Protein AF-F0WMN2-F1 (afdb_monomer_lite)

Secondary structure (DSSP, 8-state):
----TT--HHHHHHHHHHTT----HHHHHHHHHHHHHHHH--HHHHHHTHHHHHHHHHHTT-EEEEEEETTEEEEEEEE-HHHHTT-TTTTT-EEEEETHHHH-TT---EEE-

Structure (mmCIF, N/CA/C/O backbone):
data_AF-F0WMN2-F1
#
_entry.id   AF-F0WMN2-F1
#
loop_
_atom_site.group_PDB
_atom_site.id
_atom_site.type_symbol
_atom_site.label_atom_id
_atom_site.label_alt_id
_atom_site.label_comp_id
_atom_site.label_asym_id
_atom_site.label_entity_id
_atom_site.label_seq_id
_atom_site.pdbx_PDB_ins_code
_atom_site.Cartn_x
_atom_site.Cartn_y
_atom_site.Cartn_z
_atom_site.occupancy
_atom_site.B_iso_or_equiv
_atom_site.auth_seq_id
_atom_site.auth_comp_id
_atom_site.auth_asym_id
_atom_site.auth_atom_id
_atom_site.pdbx_PDB_model_num
ATOM 1 N N . MET A 1 1 ? 4.356 16.914 -15.572 1.00 37.31 1 MET A N 1
ATOM 2 C CA . MET A 1 1 ? 4.422 15.470 -15.896 1.00 37.31 1 MET A CA 1
ATOM 3 C C . MET A 1 1 ? 3.772 14.703 -14.762 1.00 37.31 1 MET A C 1
ATOM 5 O O . MET A 1 1 ? 4.223 14.827 -13.634 1.00 37.31 1 MET A O 1
ATOM 9 N N . THR A 1 2 ? 2.708 13.953 -15.025 1.00 40.06 2 THR A N 1
ATOM 10 C CA . THR A 1 2 ? 2.074 13.067 -14.039 1.00 40.06 2 THR A CA 1
ATOM 11 C C . THR A 1 2 ? 2.947 11.825 -13.838 1.00 40.06 2 THR A C 1
ATOM 13 O O . THR A 1 2 ? 2.788 10.816 -14.519 1.00 40.06 2 THR A O 1
ATOM 16 N N . PHE A 1 3 ? 3.914 11.899 -12.919 1.00 42.59 3 PHE A N 1
ATOM 17 C CA . PHE A 1 3 ? 4.680 10.734 -12.466 1.00 42.59 3 PHE A CA 1
ATOM 18 C C . PHE A 1 3 ? 3.797 9.911 -11.514 1.00 42.59 3 PHE A C 1
ATOM 20 O O . PHE A 1 3 ? 3.847 10.040 -10.296 1.00 42.59 3 PHE A O 1
ATOM 27 N N . GLY A 1 4 ? 2.894 9.116 -12.086 1.00 50.03 4 GLY A N 1
ATOM 28 C CA . GLY A 1 4 ? 2.060 8.185 -11.327 1.00 50.03 4 GLY A CA 1
ATOM 29 C C . GLY A 1 4 ? 2.776 6.855 -11.088 1.00 50.03 4 GLY A C 1
ATOM 30 O O . GLY A 1 4 ? 3.600 6.432 -11.900 1.00 50.03 4 GLY A O 1
ATOM 31 N N . ARG A 1 5 ? 2.390 6.122 -10.031 1.00 54.50 5 ARG A N 1
ATOM 32 C CA . ARG A 1 5 ? 2.862 4.747 -9.729 1.00 54.50 5 ARG A CA 1
ATOM 33 C C . ARG A 1 5 ? 2.762 3.760 -10.919 1.00 54.50 5 ARG A C 1
ATOM 35 O O . ARG A 1 5 ? 3.407 2.716 -10.891 1.00 54.50 5 ARG A O 1
ATOM 42 N N . LYS A 1 6 ? 2.007 4.112 -11.972 1.00 66.00 6 LYS A N 1
ATOM 43 C CA . LYS A 1 6 ? 1.745 3.332 -13.195 1.00 66.00 6 LYS A CA 1
ATOM 44 C C . LYS A 1 6 ? 2.764 3.505 -14.340 1.00 66.00 6 LYS A C 1
ATOM 46 O O . LYS A 1 6 ? 2.560 2.922 -15.399 1.00 66.00 6 LYS A O 1
ATOM 51 N N . VAL A 1 7 ? 3.839 4.287 -14.187 1.00 76.88 7 VAL A N 1
ATOM 52 C CA . VAL A 1 7 ? 4.843 4.440 -15.263 1.00 76.88 7 VAL A CA 1
ATOM 53 C C . VAL A 1 7 ? 5.699 3.173 -15.391 1.00 76.88 7 VAL A C 1
ATOM 55 O O . VAL A 1 7 ? 6.462 2.836 -14.482 1.00 76.88 7 VAL A O 1
ATOM 58 N N . ALA A 1 8 ? 5.587 2.486 -16.532 1.00 83.56 8 ALA A N 1
ATOM 59 C CA . ALA A 1 8 ? 6.391 1.310 -16.863 1.00 83.56 8 ALA A CA 1
ATOM 60 C C . ALA A 1 8 ? 7.674 1.690 -17.637 1.00 83.56 8 ALA A C 1
ATOM 62 O O . ALA A 1 8 ? 7.651 2.644 -18.422 1.00 83.56 8 ALA A O 1
ATOM 63 N N . PRO A 1 9 ? 8.779 0.926 -17.502 1.00 87.94 9 PRO A N 1
ATOM 64 C CA . PRO A 1 9 ? 10.034 1.199 -18.214 1.00 87.94 9 PRO A CA 1
ATOM 65 C C . PRO A 1 9 ? 9.878 1.312 -19.733 1.00 87.94 9 PRO A C 1
ATOM 67 O O . PRO A 1 9 ? 10.494 2.179 -20.347 1.00 87.94 9 PRO A O 1
ATOM 70 N N . ILE A 1 10 ? 8.989 0.514 -20.329 1.00 89.69 10 ILE A N 1
ATOM 71 C CA . ILE A 1 10 ? 8.710 0.553 -21.770 1.00 89.69 10 ILE A CA 1
ATOM 72 C C . ILE A 1 10 ? 8.066 1.872 -22.222 1.00 89.69 10 ILE A C 1
ATOM 74 O O . ILE A 1 10 ? 8.351 2.361 -23.314 1.00 89.69 10 ILE A O 1
ATOM 78 N N . MET A 1 11 ? 7.240 2.492 -21.374 1.00 90.50 11 MET A N 1
ATOM 79 C CA . MET A 1 11 ? 6.612 3.784 -21.672 1.00 90.50 11 MET A CA 1
ATOM 80 C C . MET A 1 11 ? 7.666 4.892 -21.703 1.00 90.50 11 MET A C 1
ATOM 82 O O . MET A 1 11 ? 7.650 5.744 -22.588 1.00 90.50 11 MET A O 1
ATOM 86 N N . VAL A 1 12 ? 8.615 4.843 -20.762 1.00 88.81 12 VAL A N 1
ATOM 87 C CA . VAL A 1 12 ? 9.750 5.775 -20.709 1.00 88.81 12 VAL A CA 1
ATOM 88 C C . VAL A 1 12 ? 10.657 5.571 -21.913 1.00 88.81 12 VAL A C 1
ATOM 90 O O . VAL A 1 12 ? 11.001 6.541 -22.578 1.00 88.81 12 VAL A O 1
ATOM 93 N N . GLN A 1 13 ? 10.985 4.323 -22.246 1.00 92.75 13 GLN A N 1
ATOM 94 C CA . GLN A 1 13 ? 11.826 4.016 -23.398 1.00 92.75 13 GLN A CA 1
ATOM 95 C C . GLN A 1 13 ? 11.199 4.504 -24.711 1.00 92.75 13 GLN A C 1
ATOM 97 O O . GLN A 1 13 ? 11.881 5.113 -25.532 1.00 92.75 13 GLN A O 1
ATOM 102 N N . THR A 1 14 ? 9.894 4.286 -24.889 1.00 92.19 14 THR A N 1
ATOM 103 C CA . THR A 1 14 ? 9.148 4.749 -26.070 1.00 92.19 14 THR A CA 1
ATOM 104 C C . THR A 1 14 ? 9.171 6.272 -26.171 1.00 92.19 14 THR A C 1
ATOM 106 O O . THR A 1 14 ? 9.407 6.818 -27.246 1.00 92.19 14 THR A O 1
ATOM 109 N N . LYS A 1 15 ? 8.988 6.969 -25.044 1.00 91.56 15 LYS A N 1
ATOM 110 C CA . LYS A 1 15 ? 9.046 8.430 -25.006 1.00 91.56 15 LYS A CA 1
ATOM 111 C C . LYS A 1 15 ? 10.445 8.960 -25.335 1.00 91.56 15 LYS A C 1
ATOM 113 O O . LYS A 1 15 ? 10.564 9.835 -26.182 1.00 91.56 15 LYS A O 1
ATOM 118 N N . LEU A 1 16 ? 11.489 8.399 -24.725 1.00 91.94 16 LEU A N 1
ATOM 119 C CA . LEU A 1 16 ? 12.878 8.791 -24.987 1.00 91.94 16 LEU A CA 1
ATOM 120 C C . LEU A 1 16 ? 13.261 8.561 -26.451 1.00 91.94 16 LEU A C 1
ATOM 122 O O . LEU A 1 16 ? 13.887 9.420 -27.060 1.00 91.94 16 LEU A O 1
ATOM 126 N N . LYS A 1 17 ? 12.800 7.456 -27.048 1.00 91.62 17 LYS A N 1
ATOM 127 C CA . LYS A 1 17 ? 12.989 7.184 -28.477 1.00 91.62 17 LYS A CA 1
ATOM 128 C C . LYS A 1 17 ? 12.339 8.253 -29.365 1.00 91.62 17 LYS A C 1
ATOM 130 O O . LYS A 1 17 ? 12.956 8.664 -30.342 1.00 91.62 17 LYS A O 1
ATOM 135 N N . ASN A 1 18 ? 11.138 8.723 -29.020 1.00 93.44 18 ASN A N 1
ATOM 136 C CA . ASN A 1 18 ? 10.465 9.812 -29.744 1.00 93.44 18 ASN A CA 1
ATOM 137 C C . ASN A 1 18 ? 11.181 11.164 -29.585 1.00 93.44 18 ASN A C 1
ATOM 139 O O . ASN A 1 18 ? 11.056 12.030 -30.444 1.00 93.44 18 ASN A O 1
ATOM 143 N N . GLU A 1 19 ? 11.943 11.332 -28.505 1.00 94.56 19 GLU A N 1
ATOM 144 C CA . GLU A 1 19 ? 12.804 12.492 -28.248 1.00 94.56 19 GLU A CA 1
ATOM 145 C C . GLU A 1 19 ? 14.237 12.293 -28.785 1.00 94.56 19 GLU A C 1
ATOM 147 O O . GLU A 1 19 ? 15.123 13.084 -28.479 1.00 94.56 19 GLU A O 1
ATOM 152 N N . TRP A 1 20 ? 14.477 11.253 -29.596 1.00 92.50 20 TRP A N 1
ATOM 153 C CA . TRP A 1 20 ? 15.787 10.906 -30.174 1.00 92.50 20 TRP A CA 1
ATOM 154 C C . TRP A 1 20 ? 16.874 10.559 -29.143 1.00 92.50 20 TRP A C 1
ATOM 156 O O . TRP A 1 20 ? 18.063 10.539 -29.458 1.00 92.50 20 TRP A O 1
ATOM 166 N N . ILE A 1 21 ? 16.476 10.220 -27.917 1.00 92.81 21 ILE A N 1
ATOM 167 C CA . ILE A 1 21 ? 17.368 9.777 -26.847 1.00 92.81 21 ILE A CA 1
AT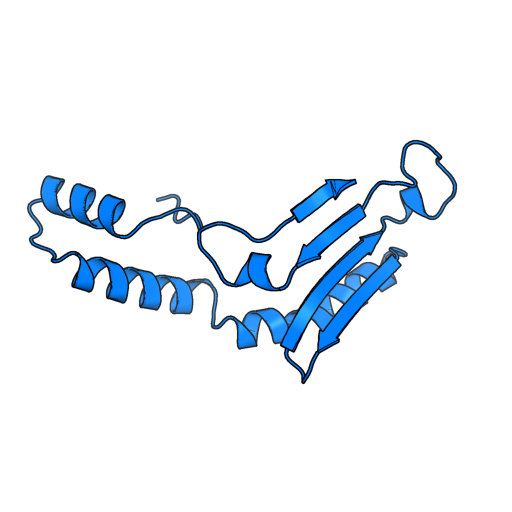OM 168 C C . ILE A 1 21 ? 17.452 8.248 -26.874 1.00 92.81 21 ILE A C 1
ATOM 170 O O . ILE A 1 21 ? 16.479 7.533 -26.618 1.00 92.81 21 ILE A O 1
ATOM 174 N N . LEU A 1 22 ? 18.649 7.727 -27.148 1.00 90.06 22 LEU A N 1
ATOM 175 C CA . LEU A 1 22 ? 18.933 6.294 -27.098 1.00 90.06 22 LEU A CA 1
ATOM 176 C C . LEU A 1 22 ? 19.102 5.831 -25.646 1.00 90.06 22 LEU A C 1
ATOM 178 O O . LEU A 1 22 ? 20.143 6.027 -25.025 1.00 90.06 22 LEU A O 1
ATOM 182 N N . ALA A 1 23 ? 18.075 5.170 -25.116 1.00 89.06 23 ALA A N 1
ATOM 183 C CA . ALA A 1 23 ? 18.117 4.500 -23.822 1.00 89.06 23 ALA A CA 1
ATOM 184 C C . ALA A 1 23 ? 17.759 3.016 -23.963 1.00 89.06 23 ALA A C 1
ATOM 186 O O . ALA A 1 23 ? 16.783 2.638 -24.622 1.00 89.06 23 ALA A O 1
ATOM 187 N N . THR A 1 24 ? 18.544 2.155 -23.314 1.00 93.50 24 THR A N 1
ATOM 188 C CA . THR A 1 24 ? 18.201 0.736 -23.195 1.00 93.50 24 THR A CA 1
ATOM 189 C C . THR A 1 24 ? 17.034 0.564 -22.224 1.00 93.50 24 THR A C 1
ATOM 191 O O . THR A 1 24 ? 16.810 1.391 -21.337 1.00 93.50 24 THR A O 1
ATOM 194 N N . TYR A 1 25 ? 16.316 -0.552 -22.347 1.00 91.00 25 TYR A N 1
ATOM 195 C CA . TYR A 1 25 ? 15.257 -0.905 -21.403 1.00 91.00 25 TYR A CA 1
ATOM 196 C C . TYR A 1 25 ? 15.782 -0.926 -19.958 1.00 91.00 25 TYR A C 1
ATOM 198 O O . TYR A 1 25 ? 15.145 -0.390 -19.052 1.00 91.00 25 TYR A O 1
ATOM 206 N N . MET A 1 26 ? 16.990 -1.463 -19.756 1.00 93.56 26 MET A N 1
ATOM 207 C CA . MET A 1 26 ? 17.636 -1.519 -18.444 1.00 93.56 26 MET A CA 1
ATOM 208 C C . MET A 1 26 ? 17.957 -0.129 -17.888 1.00 93.56 26 MET A C 1
ATOM 210 O O . MET A 1 26 ? 17.716 0.111 -16.706 1.00 93.56 26 MET A O 1
ATOM 214 N N . ASN A 1 27 ? 18.399 0.819 -18.722 1.00 92.62 27 ASN A N 1
ATOM 215 C CA . ASN A 1 27 ? 18.595 2.206 -18.289 1.00 92.62 27 ASN A CA 1
ATOM 216 C C . ASN A 1 27 ? 17.281 2.804 -17.768 1.00 92.62 27 ASN A C 1
ATOM 218 O O . ASN A 1 27 ? 17.266 3.429 -16.709 1.00 92.62 27 ASN A O 1
ATOM 222 N N . CYS A 1 28 ? 16.164 2.558 -18.463 1.00 90.81 28 CYS A N 1
ATOM 223 C CA . CYS A 1 28 ? 14.842 3.007 -18.027 1.00 90.81 28 CYS A CA 1
ATOM 224 C C . CYS A 1 28 ? 14.396 2.335 -16.718 1.00 90.81 28 CYS A C 1
ATOM 226 O O . CYS A 1 28 ? 13.836 3.013 -15.859 1.00 90.81 28 CYS A O 1
ATOM 228 N N . VAL A 1 29 ? 14.667 1.037 -16.529 1.00 88.44 29 VAL A N 1
ATOM 229 C CA . VAL A 1 29 ? 14.387 0.316 -15.271 1.00 88.44 29 VAL A CA 1
ATOM 230 C C . VAL A 1 29 ? 15.160 0.932 -14.105 1.00 88.44 29 VAL A C 1
ATOM 232 O O . VAL A 1 29 ? 14.564 1.258 -13.077 1.00 88.44 29 VAL A O 1
ATOM 235 N N . HIS A 1 30 ? 16.472 1.124 -14.256 1.00 89.94 30 HIS A N 1
ATOM 236 C CA . HIS A 1 30 ? 17.318 1.678 -13.199 1.00 89.94 30 HIS A CA 1
ATOM 237 C C . HIS A 1 30 ? 16.962 3.131 -12.876 1.00 89.94 30 HIS A C 1
ATOM 239 O O . HIS A 1 30 ? 16.841 3.480 -11.701 1.00 89.94 30 HIS A O 1
ATOM 245 N N . ALA A 1 31 ? 16.728 3.957 -13.900 1.00 88.88 31 ALA A N 1
ATOM 246 C CA . ALA A 1 31 ? 16.309 5.343 -13.722 1.00 88.88 31 ALA A CA 1
ATOM 247 C C . ALA A 1 31 ? 14.960 5.430 -12.995 1.00 88.88 31 ALA A C 1
ATOM 249 O O . ALA A 1 31 ? 14.836 6.171 -12.024 1.00 88.88 31 ALA A O 1
ATOM 250 N N . LEU A 1 32 ? 13.972 4.620 -13.394 1.00 85.69 32 LEU A N 1
ATOM 251 C CA . LEU A 1 32 ? 12.680 4.565 -12.709 1.00 85.69 32 LEU A CA 1
ATOM 252 C C . LEU A 1 32 ? 12.805 4.087 -11.266 1.00 85.69 32 LEU A C 1
ATOM 254 O O . LEU A 1 32 ? 12.139 4.640 -10.396 1.00 85.69 32 LEU A O 1
ATOM 258 N N . LYS A 1 33 ? 13.643 3.081 -10.992 1.00 83.06 33 LYS A N 1
ATOM 259 C CA . LYS A 1 33 ? 13.876 2.601 -9.625 1.00 83.06 33 LYS A CA 1
ATOM 260 C C . LYS A 1 33 ? 14.463 3.708 -8.746 1.00 83.06 33 LYS A C 1
ATOM 262 O O . LYS A 1 33 ? 13.975 3.919 -7.641 1.00 83.06 33 LYS A O 1
ATOM 267 N N . ARG A 1 34 ? 15.464 4.436 -9.253 1.00 85.69 34 ARG A N 1
ATOM 268 C CA . ARG A 1 34 ? 16.103 5.545 -8.534 1.00 85.69 34 ARG A CA 1
ATOM 269 C C . ARG A 1 34 ? 15.145 6.714 -8.308 1.00 85.69 34 ARG A C 1
ATOM 271 O O . ARG A 1 34 ? 15.030 7.174 -7.184 1.00 85.69 34 ARG A O 1
ATOM 278 N N . LEU A 1 35 ? 14.415 7.134 -9.341 1.00 82.88 35 LEU A N 1
ATOM 279 C CA . LEU A 1 35 ? 13.434 8.218 -9.235 1.00 82.88 35 LEU A CA 1
ATOM 280 C C . LEU A 1 35 ? 12.297 7.872 -8.271 1.00 82.88 35 LEU A C 1
ATOM 282 O O . LEU A 1 35 ? 11.857 8.727 -7.512 1.00 82.88 35 LEU A O 1
ATOM 286 N N . LYS A 1 36 ? 11.824 6.618 -8.269 1.00 75.88 36 LYS A N 1
ATOM 287 C CA . LYS A 1 36 ? 10.826 6.168 -7.290 1.00 75.88 36 LYS A CA 1
ATOM 288 C C . LYS A 1 36 ? 11.366 6.272 -5.868 1.00 75.88 36 LYS A C 1
ATOM 290 O O . LYS A 1 36 ? 10.670 6.816 -5.025 1.00 75.88 36 LYS A O 1
ATOM 295 N N . LEU A 1 37 ? 12.590 5.804 -5.632 1.00 76.44 37 LEU A N 1
ATOM 296 C CA . LEU A 1 37 ? 13.236 5.904 -4.325 1.00 76.44 37 LEU A CA 1
ATOM 297 C C . LEU A 1 37 ? 13.415 7.366 -3.882 1.00 76.44 37 LEU A C 1
ATOM 299 O O . LEU A 1 37 ? 13.176 7.684 -2.729 1.00 76.44 37 LEU A O 1
ATOM 303 N N . GLU A 1 38 ? 13.798 8.261 -4.792 1.00 80.56 38 GLU A N 1
ATOM 304 C CA . GLU A 1 38 ? 14.020 9.681 -4.488 1.00 80.56 38 GLU A CA 1
ATOM 305 C C . GLU A 1 38 ? 12.718 10.441 -4.188 1.00 80.56 38 GLU A C 1
ATOM 307 O O . GLU A 1 38 ? 12.676 11.260 -3.277 1.00 80.56 38 GLU A O 1
ATOM 312 N N . ILE A 1 39 ? 11.640 10.156 -4.927 1.00 74.19 39 ILE A N 1
ATOM 313 C CA . ILE A 1 39 ? 10.347 10.840 -4.760 1.00 74.19 39 ILE A CA 1
ATOM 314 C C . ILE A 1 39 ? 9.569 10.293 -3.560 1.00 74.19 39 ILE A C 1
ATOM 316 O O . ILE A 1 39 ? 8.894 11.044 -2.860 1.00 74.19 39 ILE A O 1
ATOM 320 N N . PHE A 1 40 ? 9.595 8.976 -3.369 1.00 70.31 40 PHE A N 1
ATOM 321 C CA . PHE A 1 40 ? 8.720 8.288 -2.425 1.00 70.31 40 PHE A CA 1
ATOM 322 C C . PHE A 1 40 ? 9.453 7.793 -1.173 1.00 70.31 40 PHE A C 1
ATOM 324 O O . PHE A 1 40 ? 8.788 7.392 -0.220 1.00 70.31 40 PHE A O 1
ATOM 331 N N . GLY A 1 41 ? 10.783 7.839 -1.143 1.00 71.88 41 GLY A N 1
ATOM 332 C CA . GLY A 1 41 ? 11.574 7.150 -0.130 1.00 71.88 41 GLY A CA 1
ATOM 333 C C . GLY A 1 41 ? 11.602 5.640 -0.364 1.00 71.88 41 GLY A C 1
ATOM 334 O O . GLY A 1 41 ? 11.009 5.104 -1.307 1.00 71.88 41 GLY A O 1
ATOM 335 N N . SER A 1 42 ? 12.329 4.938 0.496 1.00 70.69 42 SER A N 1
ATOM 336 C CA . SER A 1 42 ? 12.308 3.479 0.547 1.00 70.69 42 SER A CA 1
ATOM 337 C C . SER A 1 42 ? 10.988 2.972 1.128 1.00 70.69 42 SER A C 1
ATOM 339 O O . SER A 1 42 ? 10.371 3.626 1.969 1.00 70.69 42 SER A O 1
ATOM 341 N N . ASP A 1 43 ? 10.573 1.765 0.738 1.00 66.56 43 ASP A N 1
ATOM 342 C CA . ASP A 1 43 ? 9.392 1.114 1.321 1.00 66.56 43 ASP A CA 1
ATOM 343 C C . ASP A 1 43 ? 9.489 1.060 2.858 1.00 66.56 43 ASP A C 1
ATOM 345 O O . ASP A 1 43 ? 8.502 1.274 3.555 1.00 66.56 43 ASP A O 1
ATOM 349 N N . VAL A 1 44 ? 10.699 0.859 3.392 1.00 66.69 44 VAL A N 1
ATOM 350 C CA . VAL A 1 44 ? 10.994 0.849 4.834 1.00 66.69 44 VAL A CA 1
ATOM 351 C C . VAL A 1 44 ? 10.678 2.198 5.488 1.00 66.69 44 VAL A C 1
ATOM 353 O O . VAL A 1 44 ? 10.036 2.234 6.537 1.00 66.69 44 VAL A O 1
ATOM 356 N N . GLU A 1 45 ? 11.074 3.309 4.865 1.00 68.19 45 GLU A N 1
ATOM 357 C CA . GLU A 1 45 ? 10.758 4.659 5.352 1.00 68.19 45 GLU A CA 1
ATOM 358 C C . GLU A 1 45 ? 9.263 4.969 5.260 1.00 68.19 45 GLU A C 1
ATOM 360 O O . GLU A 1 45 ? 8.721 5.649 6.123 1.00 68.19 45 GLU A O 1
ATOM 365 N N . GLN A 1 46 ? 8.559 4.448 4.255 1.00 66.69 46 GLN A N 1
ATOM 366 C CA . GLN A 1 46 ? 7.108 4.617 4.180 1.00 66.69 46 GLN A CA 1
ATOM 367 C C . GLN A 1 46 ? 6.374 3.798 5.242 1.00 66.69 46 GLN A C 1
ATOM 369 O O . GLN A 1 46 ? 5.409 4.276 5.842 1.00 66.69 46 GLN A O 1
ATOM 374 N N . TYR A 1 47 ? 6.819 2.565 5.490 1.00 69.06 47 TYR A N 1
ATOM 375 C CA . TYR A 1 47 ? 6.223 1.700 6.504 1.00 69.06 47 TYR A CA 1
ATOM 376 C C . TYR A 1 47 ? 6.478 2.189 7.924 1.00 69.06 47 TYR A C 1
ATOM 378 O O . TYR A 1 47 ? 5.598 2.043 8.772 1.00 69.06 47 TYR A O 1
ATOM 386 N N . SER A 1 48 ? 7.617 2.836 8.183 1.00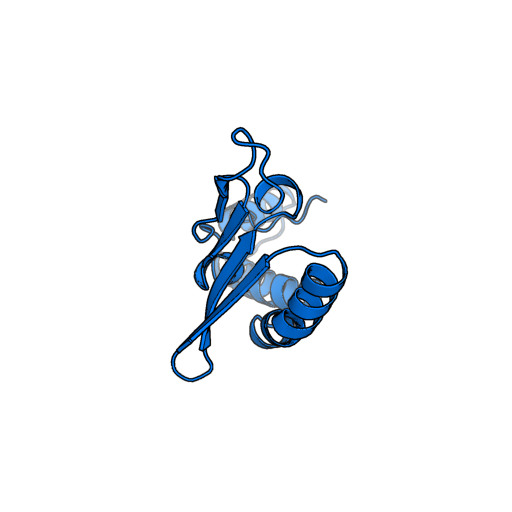 70.81 48 SER A N 1
ATOM 387 C CA . SER A 1 48 ? 7.909 3.411 9.500 1.00 70.81 48 SER A CA 1
ATOM 388 C C . SER A 1 48 ? 6.935 4.530 9.898 1.00 70.81 48 SER A C 1
ATOM 390 O O . SER A 1 48 ? 6.755 4.785 11.087 1.00 70.81 48 SER A O 1
ATOM 392 N N . LEU A 1 49 ? 6.249 5.155 8.931 1.00 74.94 49 LEU A N 1
ATOM 393 C CA . LEU A 1 49 ? 5.242 6.191 9.177 1.00 74.94 49 LEU A CA 1
ATOM 394 C C . LEU A 1 49 ? 3.844 5.632 9.479 1.00 74.94 49 LEU A C 1
ATOM 396 O O . LEU A 1 49 ? 2.993 6.372 9.980 1.00 74.94 49 LEU A O 1
ATOM 400 N N . ILE A 1 50 ? 3.583 4.344 9.212 1.00 78.94 50 ILE A N 1
ATOM 401 C CA . ILE A 1 50 ? 2.271 3.717 9.452 1.00 78.94 50 ILE A CA 1
ATOM 402 C C . ILE A 1 50 ? 1.792 3.918 10.899 1.00 78.94 50 ILE A C 1
ATOM 404 O O . ILE A 1 50 ? 0.647 4.342 11.065 1.00 78.94 50 ILE A O 1
ATOM 408 N N . PRO A 1 51 ? 2.608 3.697 11.949 1.00 81.00 51 PRO A N 1
ATOM 409 C CA . PRO A 1 51 ? 2.183 3.925 13.330 1.00 81.00 51 PRO A CA 1
ATOM 410 C C . PRO A 1 51 ? 1.698 5.357 13.600 1.00 81.00 51 PRO A C 1
ATOM 412 O O . PRO A 1 51 ? 0.676 5.541 14.262 1.00 81.00 51 PRO A O 1
ATOM 415 N N . SER A 1 52 ? 2.374 6.367 13.043 1.00 79.50 52 SER A N 1
ATOM 416 C CA . SER A 1 52 ? 1.982 7.776 13.178 1.00 79.50 52 SER A CA 1
ATOM 417 C C . SER A 1 52 ? 0.640 8.054 12.498 1.00 79.50 52 SER A C 1
ATOM 419 O O . SER A 1 52 ? -0.231 8.695 13.086 1.00 79.50 52 SER A O 1
ATOM 421 N N . TYR A 1 53 ? 0.418 7.500 11.300 1.00 77.81 53 TYR A N 1
ATOM 422 C CA . TYR A 1 53 ? -0.886 7.573 10.634 1.00 77.81 53 TYR A CA 1
ATOM 423 C C . TYR A 1 53 ? -1.984 6.874 11.438 1.00 77.81 53 TYR A C 1
ATOM 425 O O . TYR A 1 53 ? -3.082 7.408 11.571 1.00 77.81 53 TYR A O 1
ATOM 433 N N . MET A 1 54 ? -1.704 5.701 12.014 1.00 84.56 54 MET A N 1
ATOM 434 C CA . MET A 1 54 ? -2.672 5.001 12.860 1.00 84.56 54 MET A CA 1
ATOM 435 C C . MET A 1 54 ? -3.061 5.827 14.087 1.00 84.56 54 MET A C 1
ATOM 437 O O . MET A 1 54 ? -4.232 5.821 14.464 1.00 84.56 54 MET A O 1
ATOM 441 N N . ALA A 1 55 ? -2.099 6.503 14.721 1.00 82.81 55 ALA A N 1
ATOM 442 C CA . ALA A 1 55 ? -2.354 7.351 15.879 1.00 82.81 55 ALA A CA 1
ATOM 443 C C . ALA A 1 55 ? -3.301 8.505 15.523 1.00 82.81 55 ALA A C 1
ATOM 445 O O . ALA A 1 55 ? -4.321 8.678 16.184 1.00 82.81 55 ALA A O 1
ATOM 446 N N . GLU A 1 56 ? -3.027 9.216 14.429 1.00 79.44 56 GLU A N 1
ATOM 447 C CA . GLU A 1 56 ? -3.873 10.313 13.943 1.00 79.44 56 GLU A CA 1
ATOM 448 C C . GLU A 1 56 ? -5.295 9.840 13.598 1.00 79.44 56 GLU A C 1
ATOM 450 O O . GLU A 1 56 ? -6.290 10.457 13.979 1.00 79.44 56 GLU A O 1
ATOM 455 N N . VAL A 1 57 ? -5.413 8.698 12.917 1.00 79.56 57 VAL A N 1
ATOM 456 C CA . VAL A 1 57 ? -6.709 8.117 12.540 1.00 79.56 57 VAL A CA 1
ATOM 457 C C . VAL A 1 57 ? -7.507 7.689 13.784 1.00 79.56 57 VAL A C 1
ATOM 459 O O . VAL A 1 57 ? -8.715 7.919 13.840 1.00 79.56 57 VAL A O 1
ATOM 462 N N . LYS A 1 58 ? -6.844 7.152 14.818 1.00 84.19 58 LYS A N 1
ATOM 463 C CA . LYS A 1 58 ? -7.475 6.831 16.110 1.00 84.19 58 LYS A CA 1
ATOM 464 C C . LYS A 1 58 ? -7.918 8.073 16.882 1.00 84.19 58 LYS A C 1
ATOM 466 O O . LYS A 1 58 ? -8.996 8.046 17.466 1.00 84.19 58 LYS A O 1
ATOM 471 N N . ILE A 1 59 ? -7.128 9.152 16.877 1.00 83.44 59 ILE A N 1
ATOM 472 C CA . ILE A 1 59 ? -7.493 10.432 17.517 1.00 83.44 59 ILE A CA 1
ATOM 473 C C . ILE A 1 59 ? -8.813 10.964 16.947 1.00 83.44 59 ILE A C 1
ATOM 475 O O . ILE A 1 59 ? -9.642 11.492 17.682 1.00 83.44 59 ILE A O 1
ATOM 479 N N . ARG A 1 60 ? -9.050 10.754 15.649 1.00 80.75 60 ARG A N 1
ATOM 480 C CA . ARG A 1 60 ? -10.295 11.125 14.957 1.00 80.75 60 ARG A CA 1
ATOM 481 C C . ARG A 1 60 ? -11.467 10.166 15.213 1.00 80.75 60 ARG A C 1
ATOM 483 O O . ARG A 1 60 ? -12.529 10.331 14.623 1.00 80.75 60 ARG A O 1
ATOM 490 N N . GLY A 1 61 ? -11.292 9.166 16.078 1.00 81.25 61 GLY A N 1
ATOM 491 C CA . GLY A 1 61 ? -12.331 8.210 16.469 1.00 81.25 61 GLY A CA 1
ATOM 492 C C . GLY A 1 61 ? -12.494 7.015 15.524 1.00 81.25 61 GLY A C 1
ATOM 493 O O . GLY A 1 61 ? -13.348 6.163 15.756 1.00 81.25 61 GLY A O 1
ATOM 494 N N . HIS A 1 62 ? -11.686 6.909 14.469 1.00 82.44 62 HIS A N 1
ATOM 495 C CA . HIS A 1 62 ? -11.749 5.775 13.552 1.00 82.44 62 HIS A CA 1
ATOM 496 C C . HIS A 1 62 ? -11.089 4.524 14.155 1.00 82.44 62 HIS A C 1
ATOM 498 O O . HIS A 1 62 ? -10.114 4.588 14.909 1.00 82.44 62 HIS A O 1
ATOM 504 N N . GLY A 1 63 ? -11.594 3.350 13.783 1.00 82.50 63 GLY A N 1
ATOM 505 C CA . GLY A 1 63 ? -11.026 2.069 14.185 1.00 82.50 63 GLY A CA 1
ATOM 506 C C . GLY A 1 63 ? -9.848 1.708 13.292 1.00 82.50 63 GLY A C 1
ATOM 507 O O . GLY A 1 63 ? -9.979 1.724 12.075 1.00 82.50 63 GLY A O 1
ATOM 508 N N . VAL A 1 64 ? -8.706 1.337 13.868 1.00 85.56 64 VAL A N 1
ATOM 509 C CA . VAL A 1 64 ? -7.519 0.966 13.082 1.00 85.56 64 VAL A CA 1
ATOM 510 C C . VAL A 1 64 ? -6.893 -0.315 13.604 1.00 85.56 64 VAL A C 1
ATOM 512 O O . VAL A 1 64 ? -6.663 -0.445 14.809 1.00 85.56 64 VAL A O 1
ATOM 515 N N . LYS A 1 65 ? -6.578 -1.241 12.695 1.00 86.81 65 LYS A N 1
ATOM 516 C CA . LYS A 1 65 ? -5.872 -2.492 12.982 1.00 86.81 65 LYS A CA 1
ATOM 517 C C . LYS A 1 65 ? -4.713 -2.682 12.008 1.00 86.81 65 LYS A C 1
ATOM 519 O O . LYS A 1 65 ? -4.892 -2.551 10.802 1.00 86.81 65 LYS A O 1
ATOM 524 N N . LEU A 1 66 ? -3.548 -3.005 12.554 1.00 84.88 66 LEU A N 1
ATOM 525 C CA . LEU A 1 66 ? -2.327 -3.303 11.814 1.00 84.88 66 LEU A CA 1
ATOM 526 C C . LEU A 1 66 ? -1.957 -4.768 12.040 1.00 84.88 66 LEU A C 1
ATOM 528 O O . LEU A 1 66 ? -1.994 -5.247 13.172 1.00 84.88 66 LEU A O 1
ATOM 532 N N . GLU A 1 67 ? -1.620 -5.459 10.962 1.00 83.81 67 GLU A N 1
ATOM 533 C CA . GLU A 1 67 ? -1.115 -6.824 10.947 1.00 83.81 67 GLU A CA 1
ATOM 534 C C . GLU A 1 67 ? 0.335 -6.802 10.460 1.00 83.81 67 GLU A C 1
ATOM 536 O O . GLU A 1 67 ? 0.629 -6.307 9.365 1.00 83.81 67 GLU A O 1
ATOM 541 N N . MET A 1 68 ? 1.223 -7.334 11.298 1.00 81.06 68 MET A N 1
ATOM 542 C CA . MET A 1 68 ? 2.656 -7.463 11.049 1.00 81.06 68 MET A CA 1
ATOM 543 C C . MET A 1 68 ? 3.050 -8.928 11.245 1.00 81.06 68 MET A C 1
ATOM 545 O O . MET A 1 68 ? 2.547 -9.574 12.166 1.00 81.06 68 MET A O 1
ATOM 549 N N . VAL A 1 69 ? 3.953 -9.446 10.416 1.00 80.62 69 VAL A N 1
ATOM 550 C CA . VAL A 1 69 ? 4.533 -10.791 10.563 1.00 80.62 69 VAL A CA 1
ATOM 551 C C . VAL A 1 69 ? 6.043 -10.655 10.441 1.00 80.62 69 VAL A C 1
ATOM 553 O O . VAL A 1 69 ? 6.508 -10.153 9.430 1.00 80.62 69 VAL A O 1
ATOM 556 N N . ASN A 1 70 ? 6.807 -11.096 11.446 1.00 80.62 70 ASN A N 1
ATOM 557 C CA . ASN A 1 70 ? 8.274 -10.958 11.478 1.00 80.62 70 ASN A CA 1
ATOM 558 C C . ASN A 1 70 ? 8.753 -9.521 11.190 1.00 80.62 70 ASN A C 1
ATOM 560 O O . ASN A 1 70 ? 9.645 -9.319 10.375 1.00 80.62 70 ASN A O 1
ATOM 564 N N . ASP A 1 71 ? 8.105 -8.531 11.809 1.00 74.19 71 ASP A N 1
ATOM 565 C CA . ASP A 1 71 ? 8.347 -7.093 11.601 1.00 74.19 71 ASP A CA 1
ATOM 566 C C . ASP A 1 71 ? 8.066 -6.566 10.179 1.00 74.19 71 ASP A C 1
ATOM 568 O O . ASP A 1 71 ? 8.199 -5.368 9.922 1.00 74.19 71 ASP A O 1
ATOM 572 N N . ASP A 1 72 ? 7.560 -7.413 9.279 1.00 72.94 72 ASP A N 1
ATOM 573 C CA . ASP A 1 72 ? 7.091 -7.007 7.962 1.00 72.94 72 ASP A CA 1
ATOM 574 C C . ASP A 1 72 ? 5.622 -6.582 7.988 1.00 72.94 72 ASP A C 1
ATOM 576 O O . ASP A 1 72 ? 4.747 -7.247 8.553 1.00 72.94 72 ASP A O 1
ATOM 580 N N . PHE A 1 73 ? 5.338 -5.473 7.304 1.00 74.88 73 PHE A N 1
ATOM 581 C CA . PHE A 1 73 ? 3.981 -4.986 7.089 1.00 74.88 73 PHE A CA 1
ATOM 582 C C . PHE A 1 73 ? 3.173 -5.937 6.199 1.00 74.88 73 PHE A C 1
ATOM 584 O O . PHE A 1 73 ? 3.507 -6.134 5.026 1.00 74.88 73 PHE A O 1
ATOM 591 N N . MET A 1 74 ? 2.071 -6.466 6.745 1.00 78.62 74 MET A N 1
ATOM 592 C CA . MET A 1 74 ? 1.180 -7.398 6.047 1.00 78.62 74 MET A CA 1
ATOM 593 C C . MET A 1 74 ? -0.162 -6.776 5.685 1.00 78.62 74 MET A C 1
ATOM 595 O O . MET A 1 74 ? -0.648 -6.994 4.574 1.00 78.62 74 MET A O 1
ATOM 599 N N . ARG A 1 75 ? -0.783 -6.019 6.598 1.00 79.31 75 ARG A N 1
ATOM 600 C CA . ARG A 1 75 ? -2.085 -5.392 6.340 1.00 79.31 75 ARG A CA 1
ATOM 601 C C . ARG A 1 75 ? -2.379 -4.235 7.285 1.00 79.31 75 ARG A C 1
ATOM 603 O O . ARG A 1 75 ? -2.136 -4.317 8.481 1.00 79.31 75 ARG A O 1
ATOM 610 N N . LEU A 1 76 ? -2.998 -3.187 6.760 1.00 82.44 76 LEU A N 1
ATOM 611 C CA . LEU A 1 76 ? -3.644 -2.118 7.512 1.00 82.44 76 LEU A CA 1
ATOM 612 C C . LEU A 1 76 ? -5.147 -2.167 7.233 1.00 82.44 76 LEU A C 1
ATOM 614 O O . LEU A 1 76 ? -5.570 -2.321 6.090 1.00 82.44 76 LEU A O 1
ATOM 618 N N . SER A 1 77 ? -5.965 -2.029 8.266 1.00 81.81 77 SER A N 1
ATOM 619 C CA . SER A 1 77 ? -7.413 -1.887 8.148 1.00 81.81 77 SER A CA 1
ATOM 620 C C . SER A 1 77 ? -7.867 -0.672 8.941 1.00 81.81 77 SER A C 1
ATOM 622 O O . SER A 1 77 ? -7.516 -0.525 10.112 1.00 81.81 77 SER A O 1
ATOM 624 N N . VAL A 1 78 ? -8.644 0.189 8.293 1.00 82.81 78 VAL A N 1
ATOM 625 C CA . VAL A 1 78 ? -9.263 1.385 8.856 1.00 82.81 78 VAL A CA 1
ATOM 626 C C . VAL A 1 78 ? -10.774 1.251 8.706 1.00 82.81 78 VAL A C 1
ATOM 628 O O . VAL A 1 78 ? -11.272 1.036 7.604 1.00 82.81 78 VAL A O 1
ATOM 631 N N . ARG A 1 79 ? -11.504 1.386 9.810 1.00 78.94 79 ARG A N 1
ATOM 632 C CA . ARG A 1 79 ? -12.964 1.483 9.865 1.00 78.94 79 ARG A CA 1
ATOM 633 C C . ARG A 1 79 ? -13.342 2.904 10.244 1.00 78.94 79 ARG A C 1
ATOM 635 O O . ARG A 1 79 ? -12.881 3.404 11.271 1.00 78.94 79 ARG A O 1
ATOM 642 N N . PHE A 1 80 ? -14.158 3.549 9.421 1.00 78.50 80 PHE A N 1
ATOM 643 C CA . PHE A 1 80 ? -14.550 4.935 9.656 1.00 78.50 80 PHE A CA 1
ATOM 644 C C . PHE A 1 80 ? -15.515 5.057 10.840 1.00 78.50 80 PHE A C 1
ATOM 646 O O . PHE A 1 80 ? -16.178 4.094 11.228 1.00 78.50 80 PHE A O 1
ATOM 653 N N . LEU A 1 81 ? -15.564 6.246 11.444 1.00 71.25 81 LEU A N 1
ATOM 654 C CA . LEU A 1 81 ? -16.309 6.493 12.682 1.00 71.25 81 LEU A CA 1
ATOM 655 C C . LEU A 1 81 ? -17.809 6.378 12.408 1.00 71.25 81 LEU A C 1
ATOM 657 O O . LEU A 1 81 ? -18.546 5.796 13.191 1.00 71.25 81 LEU A O 1
ATOM 661 N N . GLU A 1 82 ? -18.225 6.844 11.238 1.00 67.69 82 GLU A N 1
ATOM 662 C CA . GLU A 1 82 ? -19.567 6.743 10.682 1.00 67.69 82 GLU A CA 1
ATOM 663 C C . GLU A 1 82 ? -20.030 5.284 10.560 1.00 67.69 82 GLU A C 1
ATOM 665 O O . GLU A 1 82 ? -21.207 4.991 10.753 1.00 67.69 82 GLU A O 1
ATOM 670 N N . GLY A 1 83 ? -19.102 4.360 10.288 1.00 62.06 83 GLY A N 1
ATOM 671 C CA . GLY A 1 83 ? -19.376 2.924 10.286 1.00 62.06 83 GLY A CA 1
ATOM 672 C C . GLY A 1 83 ? -19.375 2.284 11.673 1.00 62.06 83 GLY A C 1
ATOM 673 O O . GLY A 1 83 ? -20.037 1.271 11.886 1.00 62.06 83 GLY A O 1
ATOM 674 N N . LEU A 1 84 ? -18.661 2.877 12.632 1.00 64.62 84 LEU A N 1
ATOM 675 C CA . LEU A 1 84 ? -18.638 2.439 14.030 1.00 64.62 84 LEU A CA 1
ATOM 676 C C . LEU A 1 84 ? -19.865 2.923 14.816 1.00 64.62 84 LEU A C 1
ATOM 678 O O . LEU A 1 84 ? -20.334 2.208 15.694 1.00 64.62 84 LEU A O 1
ATOM 682 N N . GLN A 1 85 ? -20.398 4.104 14.496 1.00 62.66 85 GLN A N 1
ATOM 683 C CA . GLN A 1 85 ? -21.513 4.750 15.198 1.00 62.66 85 GLN A CA 1
ATOM 684 C C . GLN A 1 85 ? -22.897 4.416 14.603 1.00 62.66 85 GLN A C 1
ATOM 686 O O . GLN A 1 85 ? -23.778 5.263 14.538 1.00 62.66 85 GLN A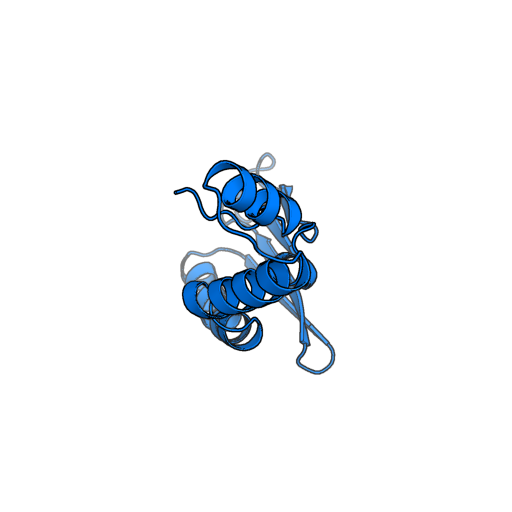 O 1
ATOM 691 N N . GLU A 1 86 ? -23.116 3.159 14.207 1.00 54.81 86 GLU A N 1
ATOM 692 C CA . GLU A 1 86 ? -24.458 2.585 13.965 1.00 54.81 86 GLU A CA 1
ATOM 693 C C . GLU A 1 86 ? -25.244 3.049 12.721 1.00 54.81 86 GLU A C 1
ATOM 695 O O . GLU A 1 86 ? -26.371 2.589 12.506 1.00 54.81 86 GLU A O 1
ATOM 700 N N . TYR A 1 87 ? -24.675 3.849 11.813 1.00 51.47 87 TYR A N 1
ATOM 701 C CA . TYR A 1 87 ? -25.289 4.012 10.491 1.00 51.47 87 TYR A CA 1
ATOM 702 C C . TYR A 1 87 ? -25.070 2.734 9.666 1.00 51.47 87 TYR A C 1
ATOM 704 O O . TYR A 1 87 ? -24.056 2.578 8.993 1.00 51.47 87 TYR A O 1
ATOM 712 N N . LYS A 1 88 ? -26.048 1.814 9.686 1.00 57.16 88 LYS A N 1
ATOM 713 C CA . LYS A 1 88 ? -26.068 0.550 8.908 1.00 57.16 88 LYS A CA 1
ATOM 714 C C . LYS A 1 88 ? -25.562 0.655 7.451 1.00 57.16 88 LYS A C 1
ATOM 716 O O . LYS A 1 88 ? -24.879 -0.262 7.017 1.00 57.16 88 LYS A O 1
ATOM 721 N N . PRO A 1 89 ? -25.825 1.734 6.682 1.00 61.34 89 PRO A N 1
ATOM 722 C CA . PRO A 1 89 ? -25.291 1.873 5.317 1.00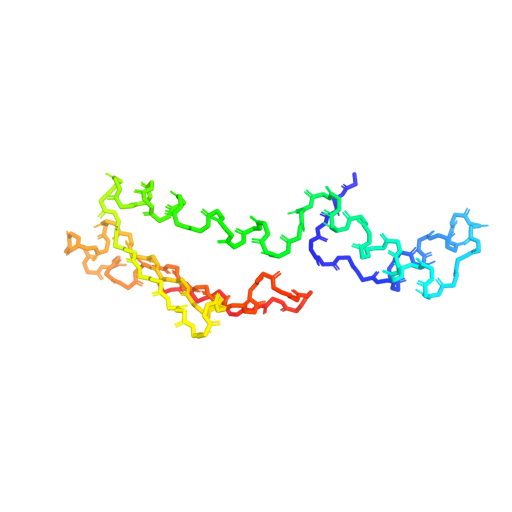 61.34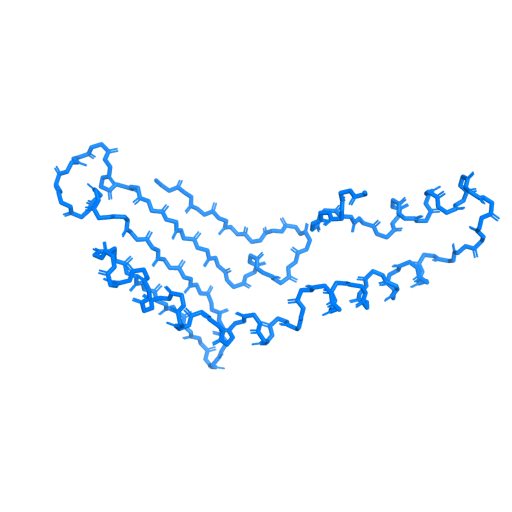 89 PRO A CA 1
ATOM 723 C C . PRO A 1 89 ? -23.780 2.169 5.239 1.00 61.34 89 PRO A C 1
ATOM 725 O O . PRO A 1 89 ? -23.212 2.245 4.147 1.00 61.34 89 PRO A O 1
ATOM 728 N N . TYR A 1 90 ? -23.148 2.429 6.383 1.00 53.19 90 TYR A N 1
ATOM 729 C CA . TYR A 1 90 ? -21.751 2.822 6.531 1.00 53.19 90 TYR A CA 1
ATOM 730 C C . TYR A 1 90 ? -20.960 1.833 7.395 1.00 53.19 90 TYR A C 1
ATOM 732 O O . TYR A 1 90 ? -19.745 1.960 7.465 1.00 53.19 90 TYR A O 1
ATOM 740 N N . SER A 1 91 ? -21.593 0.832 8.021 1.00 58.69 91 SER A N 1
ATOM 741 C CA . SER A 1 91 ? -20.908 -0.138 8.894 1.00 58.69 91 SER A CA 1
ATOM 742 C C . SER A 1 91 ? -19.895 -1.019 8.165 1.00 58.69 91 SER A C 1
ATOM 744 O O . SER A 1 91 ? -18.949 -1.513 8.777 1.00 58.69 91 SER A O 1
ATOM 746 N N . GLU A 1 92 ? -20.077 -1.190 6.857 1.00 59.84 92 GLU A N 1
ATOM 747 C CA . GLU A 1 92 ? -19.119 -1.864 5.979 1.00 59.84 92 GLU A CA 1
ATOM 748 C C . GLU A 1 92 ? -18.031 -0.906 5.478 1.00 59.84 92 GLU A C 1
ATOM 750 O O . GLU A 1 92 ? -16.990 -1.363 5.021 1.00 59.84 92 GLU A O 1
ATOM 755 N N . ARG A 1 93 ? -18.193 0.413 5.679 1.00 64.31 93 ARG A N 1
ATOM 756 C CA . ARG A 1 93 ? -17.285 1.412 5.124 1.00 64.31 93 ARG A CA 1
ATOM 757 C C . ARG A 1 93 ? -15.939 1.438 5.817 1.00 64.31 93 ARG A C 1
ATOM 759 O O . ARG A 1 93 ? -15.784 1.897 6.954 1.00 64.31 93 ARG A O 1
ATOM 766 N N . GLY A 1 94 ? -14.936 0.987 5.082 1.00 68.62 94 GLY A N 1
ATOM 767 C CA . GLY A 1 94 ? -13.574 0.898 5.567 1.00 68.62 94 GLY A CA 1
ATOM 768 C C . GLY A 1 94 ? -12.576 0.687 4.446 1.00 68.62 94 GLY A C 1
ATOM 769 O O . GLY A 1 94 ? -12.910 0.291 3.335 1.00 68.62 94 GLY A O 1
ATOM 770 N N . ILE A 1 95 ? -11.319 0.966 4.757 1.00 71.56 95 ILE A N 1
ATOM 771 C CA . ILE A 1 95 ? -10.198 0.759 3.851 1.00 71.56 95 ILE A CA 1
ATOM 772 C C . ILE A 1 95 ? -9.345 -0.356 4.440 1.00 71.56 95 ILE A C 1
ATOM 774 O O . ILE A 1 95 ? -8.816 -0.216 5.542 1.00 71.56 95 ILE A O 1
ATOM 778 N N . SER A 1 96 ? -9.180 -1.456 3.706 1.00 69.31 96 SER A N 1
ATOM 779 C CA . SER A 1 96 ? -8.144 -2.445 3.991 1.00 69.31 96 SER A CA 1
ATOM 780 C C . SER A 1 96 ? -7.091 -2.439 2.894 1.00 69.31 96 SER A C 1
ATOM 782 O O . SER A 1 96 ? -7.402 -2.533 1.710 1.00 69.31 96 SER A O 1
ATOM 784 N N . VAL A 1 97 ? -5.839 -2.314 3.317 1.00 70.12 97 VAL A N 1
ATOM 785 C CA . VAL A 1 97 ? -4.659 -2.194 2.471 1.00 70.12 97 VAL A CA 1
ATOM 786 C C . VAL A 1 97 ? -3.692 -3.300 2.856 1.00 70.12 97 VAL A C 1
ATOM 788 O O . VAL A 1 97 ? -3.293 -3.377 4.014 1.00 70.12 97 VAL A O 1
ATOM 791 N N . ASP A 1 98 ? -3.308 -4.160 1.920 1.00 71.19 98 ASP A N 1
ATOM 792 C CA . ASP A 1 98 ? -2.297 -5.187 2.183 1.00 71.19 98 ASP A CA 1
ATOM 793 C C . ASP A 1 98 ? -0.852 -4.675 1.999 1.00 71.19 98 ASP A C 1
ATOM 795 O O . ASP A 1 98 ? -0.593 -3.598 1.457 1.00 71.19 98 ASP A O 1
ATOM 799 N N . GLY A 1 99 ? 0.114 -5.479 2.442 1.00 58.41 99 GLY A N 1
ATOM 800 C CA . GLY A 1 99 ? 1.542 -5.197 2.348 1.00 58.41 99 GLY A CA 1
ATOM 801 C C . GLY A 1 99 ? 2.050 -5.051 0.925 1.00 58.41 99 GLY A C 1
ATOM 802 O O . GLY A 1 99 ? 3.029 -4.350 0.685 1.00 58.41 99 GLY A O 1
ATOM 803 N N . THR A 1 100 ? 1.354 -5.642 -0.042 1.00 63.16 100 THR A N 1
ATOM 804 C CA . THR A 1 100 ? 1.705 -5.559 -1.459 1.00 63.16 100 THR A CA 1
ATOM 805 C C . THR A 1 100 ? 1.206 -4.271 -2.114 1.00 63.16 100 THR A C 1
ATOM 807 O O . THR A 1 100 ? 1.725 -3.884 -3.165 1.00 63.16 100 THR A O 1
ATOM 810 N N . PHE A 1 101 ? 0.278 -3.550 -1.469 1.00 62.41 101 PHE A N 1
ATOM 811 C CA . PHE A 1 101 ? -0.260 -2.273 -1.942 1.00 62.41 101 PHE A CA 1
ATOM 812 C C . PHE A 1 101 ? 0.822 -1.221 -2.155 1.00 62.41 101 PHE A C 1
ATOM 814 O O . PHE A 1 101 ? 0.749 -0.442 -3.106 1.00 62.41 101 PHE A O 1
ATOM 821 N N . MET A 1 102 ? 1.841 -1.214 -1.293 1.00 57.66 102 MET A N 1
ATOM 822 C CA . MET A 1 102 ? 2.949 -0.262 -1.403 1.00 57.66 102 MET A CA 1
ATOM 823 C C . MET A 1 102 ? 4.148 -0.817 -2.192 1.00 57.66 102 MET A C 1
ATOM 825 O O . MET A 1 102 ? 4.910 -0.021 -2.728 1.00 57.66 102 MET A O 1
ATOM 829 N N . LYS A 1 103 ? 4.273 -2.146 -2.362 1.00 57.59 103 LYS A N 1
ATOM 830 C CA . LYS A 1 103 ? 5.485 -2.795 -2.915 1.00 57.59 103 LYS A CA 1
ATOM 831 C C . LYS A 1 103 ? 5.525 -2.946 -4.441 1.00 57.59 103 LYS A C 1
ATOM 833 O O . LYS A 1 103 ? 6.593 -3.217 -4.983 1.00 57.59 103 LYS A O 1
ATOM 838 N N . THR A 1 104 ? 4.412 -2.832 -5.183 1.00 48.44 104 THR A N 1
ATOM 839 C CA . THR A 1 104 ? 4.425 -3.172 -6.628 1.00 48.44 104 THR A CA 1
ATOM 840 C C . THR A 1 104 ? 3.646 -2.221 -7.542 1.00 48.44 104 THR A C 1
ATOM 842 O O . THR A 1 104 ? 2.687 -1.564 -7.147 1.00 48.44 104 THR A O 1
ATOM 845 N N . SER A 1 105 ? 4.045 -2.180 -8.821 1.00 45.91 105 SER A N 1
ATOM 846 C CA . SER A 1 105 ? 3.360 -1.456 -9.908 1.00 45.91 105 SER A CA 1
ATOM 847 C C . SER A 1 105 ? 1.998 -2.040 -10.297 1.00 45.91 105 SER A C 1
ATOM 849 O O . SER A 1 105 ? 1.282 -1.412 -11.074 1.00 45.91 105 SER A O 1
ATOM 851 N N . VAL A 1 106 ? 1.661 -3.234 -9.796 1.00 47.84 106 VAL A N 1
ATOM 852 C CA . VAL A 1 106 ? 0.390 -3.924 -10.072 1.00 47.84 106 VAL A CA 1
ATOM 853 C C . VAL A 1 106 ? -0.660 -3.613 -8.997 1.00 47.84 106 VAL A C 1
ATOM 855 O O . VAL A 1 106 ? -1.839 -3.826 -9.240 1.00 47.84 106 VAL A O 1
ATOM 858 N N . GLY A 1 107 ? -0.251 -2.994 -7.879 1.00 44.62 107 GLY A N 1
ATOM 859 C CA . GLY A 1 107 ? -1.135 -2.580 -6.795 1.00 44.62 107 GLY A CA 1
ATOM 860 C C . GLY A 1 107 ? -1.648 -3.783 -6.010 1.00 44.62 107 GLY A C 1
ATOM 861 O O . GLY A 1 107 ? -2.385 -4.612 -6.528 1.00 44.62 107 GLY A O 1
ATOM 862 N N . GLY A 1 108 ? -1.259 -3.880 -4.744 1.00 49.34 108 GLY A N 1
ATOM 863 C CA . GLY A 1 108 ? -1.953 -4.756 -3.801 1.00 49.34 108 GLY A CA 1
ATOM 864 C C . GLY A 1 108 ? -3.443 -4.443 -3.694 1.00 49.34 108 GLY A C 1
ATOM 865 O O . GLY A 1 108 ? -3.938 -3.447 -4.234 1.00 49.34 108 GLY A O 1
ATOM 866 N N . ALA A 1 109 ? -4.171 -5.298 -2.988 1.00 45.19 109 ALA A N 1
ATOM 867 C CA . ALA A 1 109 ? -5.606 -5.136 -2.856 1.00 45.19 109 ALA A CA 1
ATOM 868 C C . ALA A 1 109 ? -5.913 -3.960 -1.915 1.00 45.19 109 ALA A C 1
ATOM 870 O O . ALA A 1 109 ? -5.698 -4.037 -0.704 1.00 45.19 109 ALA A O 1
ATOM 871 N N . LEU A 1 110 ? -6.430 -2.865 -2.481 1.00 49.22 110 LEU A N 1
ATOM 872 C CA . LEU A 1 110 ? -7.248 -1.915 -1.736 1.00 49.22 110 LEU A CA 1
ATOM 873 C C . LEU A 1 110 ? -8.672 -2.459 -1.743 1.00 49.22 110 LEU A C 1
ATOM 875 O O . LEU A 1 110 ? -9.364 -2.386 -2.758 1.00 49.22 110 LEU A O 1
ATOM 879 N N . VAL A 1 111 ? -9.097 -3.009 -0.614 1.00 48.28 111 VAL A N 1
ATOM 880 C CA . VAL A 1 111 ? -10.488 -3.403 -0.415 1.00 48.28 111 VAL A CA 1
ATOM 881 C C . VAL A 1 111 ? -11.187 -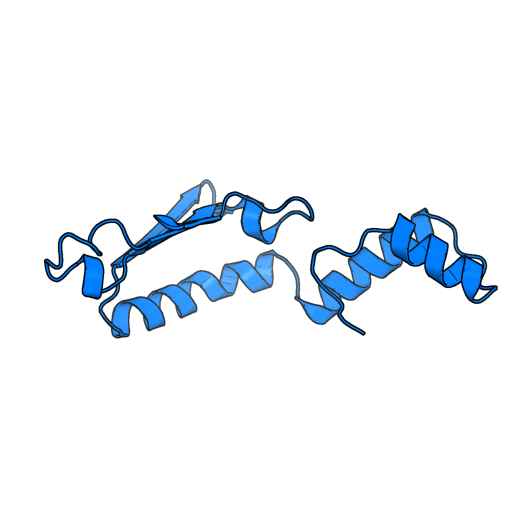2.231 0.253 1.00 48.28 111 VAL A C 1
ATOM 883 O O . VAL A 1 111 ? -10.880 -1.889 1.397 1.00 48.28 111 VAL A O 1
ATOM 886 N N . VAL A 1 112 ? -12.081 -1.596 -0.500 1.00 46.88 112 VAL A N 1
ATOM 887 C CA . VAL A 1 112 ? -13.048 -0.636 0.027 1.00 46.88 112 VAL A CA 1
ATOM 888 C C . VAL A 1 112 ? -14.353 -1.402 0.162 1.00 46.88 112 VAL A C 1
ATOM 890 O O . VAL A 1 112 ? -14.917 -1.822 -0.848 1.00 46.88 112 VAL A O 1
ATOM 893 N N . ALA A 1 113 ? -14.755 -1.659 1.399 1.00 48.19 113 ALA A N 1
ATOM 894 C CA . ALA A 1 113 ? -16.123 -2.054 1.715 1.00 48.19 113 ALA A CA 1
ATOM 895 C C . ALA A 1 113 ? -16.917 -0.790 2.077 1.00 48.19 113 ALA A C 1
ATOM 897 O O . ALA A 1 113 ? -16.248 0.243 2.338 1.00 48.19 113 ALA A O 1
#

Radius of gyration: 18.66 Å; chains: 1; bounding box: 45×26×48 Å

Organism: NCBI:txid890382

Sequence (113 aa):
MTFGRKVAPIMVQTKLKNEWILATYMNCVHALKRLKLEIFGSDVEQYSLIPSYMAEVKIRGHGVKLEMVNDDFMRLSVRFLEGLQEYKPYSERGISVDGTFMKTSVGGALVVA

Foldseek 3Di:
DPPDLQDQLVNVCVVCVVVVHDDDSVNSVVVNVVVCCVVPNDLVVVVVCVVVVCVVLVVQVWDWDWDDDPNQGAKIKIQHNCLVPPPVVRVQAIWMAGSVQSVDSVGDDTDGD

pLDDT: mean 73.53, std 14.84, range [37.31, 94.56]